Protein AF-A0A376TRH4-F1 (afdb_monomer)

Structure (mmCIF, N/CA/C/O backbone):
data_AF-A0A376TRH4-F1
#
_entry.id   AF-A0A376TRH4-F1
#
loop_
_atom_site.group_PDB
_atom_site.id
_atom_site.type_symbol
_atom_site.label_atom_id
_atom_site.label_alt_id
_atom_site.label_comp_id
_atom_site.label_asym_id
_atom_site.label_entity_id
_atom_site.label_seq_id
_atom_site.pdbx_PDB_ins_code
_atom_site.Cartn_x
_atom_site.Cartn_y
_atom_site.Cartn_z
_atom_site.occupancy
_atom_site.B_iso_or_equiv
_atom_site.auth_seq_id
_atom_site.auth_comp_id
_atom_site.auth_asym_id
_atom_site.auth_atom_id
_atom_site.pdbx_PDB_model_num
ATOM 1 N N . MET A 1 1 ? -13.854 -1.660 34.297 1.00 43.59 1 MET A N 1
ATOM 2 C CA . MET A 1 1 ? -13.182 -0.361 34.046 1.00 43.59 1 MET A CA 1
ATOM 3 C C . MET A 1 1 ? -14.088 0.529 33.184 1.00 43.59 1 MET A C 1
ATOM 5 O O . MET A 1 1 ? -13.659 1.054 32.167 1.00 43.59 1 MET A O 1
ATOM 9 N N . GLU A 1 2 ? -15.347 0.695 33.597 1.00 46.53 2 GLU A N 1
ATOM 10 C CA . GLU A 1 2 ? -16.424 1.371 32.846 1.00 46.53 2 GLU A CA 1
ATOM 11 C C . GLU A 1 2 ? -16.864 2.701 33.504 1.00 46.53 2 GLU A C 1
ATOM 13 O O . GLU A 1 2 ? -17.926 3.222 33.193 1.00 46.53 2 GLU A O 1
ATOM 18 N N . GLU A 1 3 ? -16.056 3.289 34.398 1.00 51.56 3 GLU A N 1
ATOM 19 C CA . GLU A 1 3 ? -16.551 4.311 35.346 1.00 51.56 3 GLU A CA 1
ATOM 20 C C . GLU A 1 3 ? -15.876 5.696 35.326 1.00 51.56 3 GLU A C 1
ATOM 22 O O . GLU A 1 3 ? -16.259 6.548 36.122 1.00 51.56 3 GLU A O 1
ATOM 27 N N . HIS A 1 4 ? -14.939 6.004 34.417 1.00 53.75 4 HIS A N 1
ATOM 28 C CA . HIS A 1 4 ? -14.220 7.297 34.487 1.00 53.75 4 HIS A CA 1
ATOM 29 C C . HIS A 1 4 ? -14.480 8.320 33.373 1.00 53.75 4 HIS A C 1
ATOM 31 O O . HIS A 1 4 ? -14.068 9.465 33.524 1.00 53.75 4 HIS A O 1
ATOM 37 N N . PHE A 1 5 ? -15.226 7.997 32.314 1.00 55.16 5 PHE A N 1
ATOM 38 C CA . PHE A 1 5 ? -15.673 9.000 31.337 1.00 55.16 5 PHE A CA 1
ATOM 39 C C . PHE A 1 5 ? -17.099 8.685 30.891 1.00 55.16 5 PHE A C 1
ATOM 41 O O . PHE A 1 5 ? -17.327 7.815 30.055 1.00 55.16 5 PHE A O 1
ATOM 48 N N . GLY A 1 6 ? -18.066 9.385 31.495 1.00 52.66 6 GLY A N 1
ATOM 49 C CA . GLY A 1 6 ? -19.494 9.233 31.214 1.00 52.66 6 GLY A CA 1
ATOM 50 C C . GLY A 1 6 ? -19.823 9.381 29.727 1.00 52.66 6 GLY A C 1
ATOM 51 O O . GLY A 1 6 ? -19.013 9.877 28.956 1.00 52.66 6 GLY A O 1
ATOM 52 N N . LYS A 1 7 ? -21.033 8.966 29.341 1.00 58.16 7 LYS A N 1
ATOM 53 C CA . LYS A 1 7 ? -21.639 8.912 27.989 1.00 58.16 7 LYS A CA 1
ATOM 54 C C . LYS A 1 7 ? -21.165 9.962 26.949 1.00 58.16 7 LYS A C 1
ATOM 56 O O . LYS A 1 7 ? -21.130 9.656 25.763 1.00 58.16 7 LYS A O 1
ATOM 61 N N . THR A 1 8 ? -20.746 11.156 27.373 1.00 63.53 8 THR A N 1
ATOM 62 C CA . THR A 1 8 ? -20.119 12.220 26.561 1.00 63.53 8 THR A CA 1
ATOM 63 C C . THR A 1 8 ? -18.651 11.956 26.168 1.00 63.53 8 THR A C 1
ATOM 65 O O . THR A 1 8 ? -18.259 12.247 25.043 1.00 63.53 8 THR A O 1
ATOM 68 N N . GLY A 1 9 ? -17.820 11.381 27.042 1.00 68.06 9 GLY A N 1
ATOM 69 C CA . GLY A 1 9 ? -16.407 11.084 26.772 1.00 68.06 9 GLY A CA 1
ATOM 70 C C . GLY A 1 9 ? -16.208 9.996 25.714 1.00 68.06 9 GLY A C 1
ATOM 71 O O . GLY A 1 9 ? -15.343 10.130 24.853 1.00 68.06 9 GLY A O 1
ATOM 72 N N . GLY A 1 10 ? -17.073 8.975 25.694 1.00 73.12 10 GLY A N 1
ATOM 73 C CA . GLY A 1 10 ? -17.092 7.974 24.619 1.00 73.12 10 GLY A CA 1
ATOM 74 C C . GLY A 1 10 ? -17.439 8.573 23.249 1.00 73.12 10 GLY A C 1
ATOM 75 O O . GLY A 1 10 ? -16.849 8.189 22.238 1.00 73.12 10 GLY A O 1
ATOM 76 N N . VAL A 1 11 ? -18.333 9.570 23.211 1.00 76.31 11 VAL A N 1
ATOM 77 C CA . VAL A 1 11 ? -18.654 10.319 21.983 1.00 76.31 11 VAL A CA 1
ATOM 78 C C . VAL A 1 11 ? -17.451 11.133 21.516 1.00 76.31 11 VAL A C 1
ATOM 80 O O . VAL A 1 11 ? -17.121 11.073 20.338 1.00 76.31 11 VAL A O 1
ATOM 83 N N . VAL A 1 12 ? -16.748 11.824 22.421 1.00 82.19 12 VAL A N 1
ATOM 84 C CA . VAL A 1 12 ? -15.530 12.587 22.087 1.00 82.19 12 VAL A CA 1
ATOM 85 C C . VAL A 1 12 ? -14.439 11.672 21.529 1.00 82.19 12 VAL A C 1
ATOM 87 O O . VAL A 1 12 ? -13.872 11.979 20.484 1.00 82.19 12 VAL A O 1
ATOM 90 N N . ILE A 1 13 ? -14.191 10.518 22.155 1.00 84.56 13 ILE A N 1
ATOM 91 C CA . ILE A 1 13 ? -13.217 9.533 21.660 1.00 84.56 13 ILE A CA 1
ATOM 92 C C . ILE A 1 13 ? -13.622 9.025 20.276 1.00 84.56 13 ILE A C 1
ATOM 94 O O . ILE A 1 13 ? -12.786 8.987 19.382 1.00 84.56 13 ILE A O 1
ATOM 98 N N . THR A 1 14 ? -14.899 8.697 20.066 1.00 85.19 14 THR A N 1
ATOM 99 C CA . THR A 1 14 ? -15.400 8.259 18.752 1.00 85.19 14 THR A CA 1
ATOM 100 C C . THR A 1 14 ? -15.235 9.354 17.695 1.00 85.19 14 THR A C 1
ATOM 102 O O . THR A 1 14 ? -14.856 9.062 16.565 1.00 85.19 14 THR A O 1
ATOM 105 N N . PHE A 1 15 ? -15.456 10.619 18.060 1.00 86.88 15 PHE A N 1
ATOM 106 C CA . PHE A 1 15 ? -15.296 11.763 17.163 1.00 86.88 15 PHE A CA 1
ATOM 107 C C . PHE A 1 15 ? -13.829 12.000 16.784 1.00 86.88 15 PHE A C 1
ATOM 109 O O . PHE A 1 15 ? -13.518 12.155 15.604 1.00 86.88 15 PHE A O 1
ATOM 116 N N . LEU A 1 16 ? -12.914 11.961 17.761 1.00 88.56 16 LEU A N 1
ATOM 117 C CA . LEU A 1 16 ? -11.471 12.012 17.503 1.00 88.56 16 LEU A CA 1
ATOM 118 C C . LEU A 1 16 ? -11.018 10.817 16.660 1.00 88.56 16 LEU A C 1
ATOM 120 O O . LEU A 1 16 ? -10.212 10.986 15.750 1.00 88.56 16 LEU A O 1
ATOM 124 N N . TYR A 1 17 ? -11.552 9.624 16.931 1.00 88.69 17 TYR A N 1
ATOM 125 C CA . TYR A 1 17 ? -11.234 8.413 16.182 1.00 88.69 17 TYR A CA 1
ATOM 126 C C . TYR A 1 17 ? -11.689 8.535 14.728 1.00 88.69 17 TYR A C 1
ATOM 128 O O . TYR A 1 17 ? -10.916 8.253 13.819 1.00 88.69 17 TYR A O 1
ATOM 136 N N . PHE A 1 18 ? -12.900 9.041 14.490 1.00 86.88 18 PHE A N 1
ATOM 137 C CA . PHE A 1 18 ? -13.401 9.318 13.147 1.0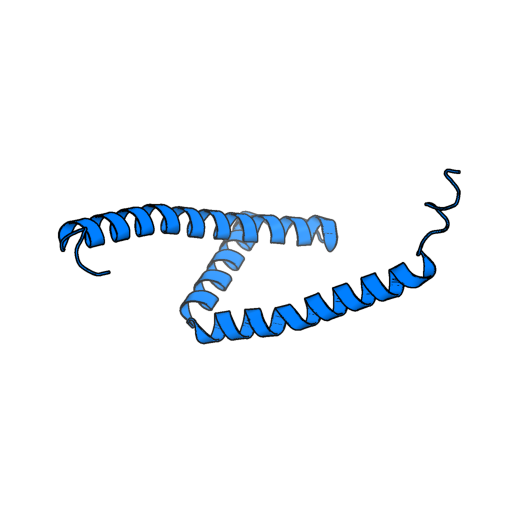0 86.88 18 PHE A CA 1
ATOM 138 C C . PHE A 1 18 ? -12.517 10.340 12.421 1.00 86.88 18 PHE A C 1
ATOM 140 O O . PHE A 1 18 ? -12.100 10.104 11.288 1.00 86.88 18 PHE A O 1
ATOM 147 N N . PHE A 1 19 ? -12.161 11.436 13.097 1.00 89.81 19 PHE A N 1
ATOM 148 C CA . PHE A 1 19 ? -11.320 12.488 12.527 1.00 89.81 19 PHE A CA 1
ATOM 149 C C . PHE A 1 19 ? -9.878 12.039 12.265 1.00 89.81 19 PHE A C 1
ATOM 151 O O . PHE A 1 19 ? -9.251 12.547 11.346 1.00 89.81 19 PHE A O 1
ATOM 158 N N . ALA A 1 20 ? -9.351 11.078 13.025 1.00 89.12 20 ALA A N 1
ATOM 159 C CA . ALA A 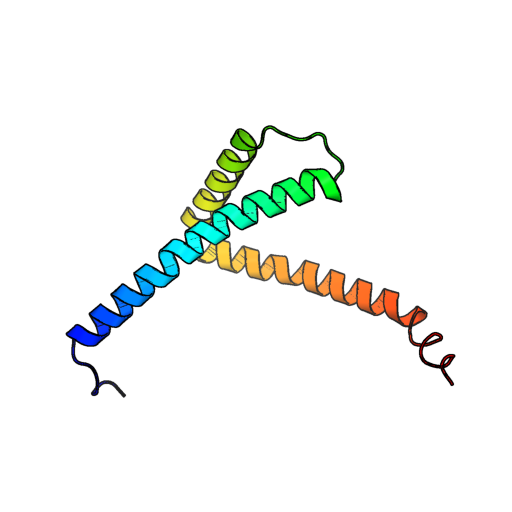1 20 ? -8.039 10.491 12.774 1.00 89.12 20 ALA A CA 1
ATOM 160 C C . ALA A 1 20 ? -8.082 9.463 11.633 1.00 89.12 20 ALA A C 1
ATOM 162 O O . ALA A 1 20 ? -7.214 9.463 10.761 1.00 89.12 20 ALA A O 1
ATOM 163 N N . ILE A 1 21 ? -9.099 8.596 11.611 1.00 88.31 21 ILE A N 1
ATOM 164 C CA . ILE A 1 21 ? -9.153 7.459 10.686 1.00 88.31 21 ILE A CA 1
ATOM 165 C C . ILE A 1 21 ? -9.581 7.866 9.270 1.00 88.31 21 ILE A C 1
ATOM 167 O O . ILE A 1 21 ? -9.052 7.319 8.303 1.00 88.31 21 ILE A O 1
ATOM 171 N N . CYS A 1 22 ? -10.478 8.850 9.120 1.00 88.81 22 CYS A N 1
ATOM 172 C CA . CYS A 1 22 ? -10.910 9.365 7.815 1.00 88.81 22 CY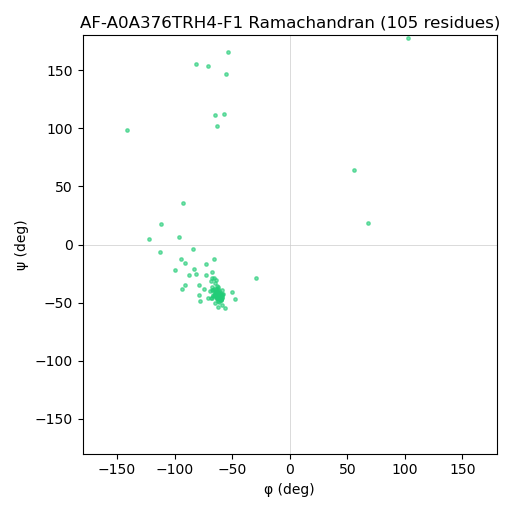S A CA 1
ATOM 173 C C . CYS A 1 22 ? -9.749 9.871 6.934 1.00 88.81 22 CYS A C 1
ATOM 175 O O . CYS A 1 22 ? -9.616 9.390 5.806 1.00 88.81 22 CYS A O 1
ATOM 177 N N . PRO A 1 23 ? -8.891 10.804 7.393 1.00 88.12 23 PRO A N 1
ATOM 178 C CA . PRO A 1 23 ? -7.764 11.277 6.593 1.00 88.12 23 PRO A CA 1
ATOM 179 C C . PRO A 1 23 ? -6.700 10.192 6.390 1.00 88.12 23 PRO A C 1
ATOM 181 O O . PRO A 1 23 ? -6.083 10.147 5.328 1.00 88.12 23 PRO A O 1
ATOM 184 N N . LEU A 1 24 ? -6.522 9.280 7.353 1.00 89.38 24 LEU A N 1
ATOM 185 C CA . LEU A 1 24 ? -5.639 8.119 7.209 1.00 89.38 24 LEU A CA 1
ATOM 186 C C . LEU A 1 24 ? -6.059 7.246 6.021 1.00 89.38 24 LEU A C 1
ATOM 188 O O . LEU A 1 24 ? -5.246 6.979 5.138 1.00 89.38 24 LEU A O 1
ATOM 192 N N . LEU A 1 25 ? -7.335 6.856 5.961 1.00 84.06 25 LEU A N 1
ATOM 193 C CA . LEU A 1 25 ? -7.899 6.078 4.854 1.00 84.06 25 LEU A CA 1
ATOM 194 C C . LEU A 1 25 ? -7.724 6.790 3.506 1.00 84.06 25 LEU A C 1
ATOM 196 O O . LEU A 1 25 ? -7.332 6.157 2.524 1.00 84.06 25 LEU A O 1
ATOM 200 N N . TRP A 1 26 ? -7.958 8.106 3.466 1.00 84.06 26 TRP A N 1
ATOM 201 C CA . TRP A 1 26 ? -7.782 8.911 2.256 1.00 84.06 26 TRP A CA 1
ATOM 202 C C . TRP A 1 26 ? -6.333 8.894 1.750 1.00 84.06 26 TRP A C 1
ATOM 204 O O . TRP A 1 26 ? -6.083 8.605 0.577 1.00 84.06 26 TRP A O 1
ATOM 214 N N . ILE A 1 27 ? -5.367 9.154 2.636 1.00 88.25 27 ILE A N 1
ATOM 215 C CA . ILE A 1 27 ? -3.937 9.157 2.296 1.00 88.25 27 ILE A CA 1
ATOM 216 C C . ILE A 1 27 ? -3.492 7.767 1.838 1.00 88.25 27 ILE A C 1
ATOM 218 O O . ILE A 1 27 ? -2.779 7.660 0.842 1.00 88.25 27 ILE A O 1
ATOM 222 N N . TYR A 1 28 ? -3.939 6.698 2.500 1.00 86.12 28 TYR A N 1
ATOM 223 C CA . TYR A 1 28 ? -3.620 5.332 2.079 1.00 86.12 28 TYR A CA 1
ATOM 224 C C . TYR A 1 28 ? -4.097 5.029 0.654 1.00 86.12 28 TYR A C 1
ATOM 226 O O . TYR A 1 28 ? -3.356 4.408 -0.109 1.00 86.12 28 TYR A O 1
ATOM 234 N N . GLY A 1 29 ? -5.281 5.510 0.262 1.00 82.50 29 GLY A N 1
ATOM 235 C CA . GLY A 1 29 ? -5.783 5.374 -1.109 1.00 82.50 29 GLY A CA 1
ATOM 236 C C . GLY A 1 29 ? -4.872 6.032 -2.152 1.00 82.50 29 GLY A C 1
ATOM 237 O O . GLY A 1 29 ? -4.517 5.412 -3.161 1.00 82.50 29 GLY A O 1
ATOM 238 N N . VAL A 1 30 ? -4.440 7.270 -1.892 1.00 84.69 30 VAL A N 1
ATOM 239 C CA . VAL A 1 30 ? -3.522 8.010 -2.778 1.00 84.69 30 VAL A CA 1
ATOM 240 C C . VAL A 1 30 ? -2.152 7.333 -2.840 1.00 84.69 30 VAL A C 1
ATOM 242 O O . VAL A 1 30 ? -1.591 7.173 -3.926 1.00 84.69 30 VAL A O 1
ATOM 245 N N . THR A 1 31 ? -1.630 6.889 -1.696 1.00 87.38 31 THR A N 1
ATOM 246 C CA . THR A 1 31 ? -0.327 6.223 -1.602 1.00 87.38 31 THR A CA 1
ATOM 247 C C . THR A 1 31 ? -0.306 4.919 -2.389 1.00 87.38 31 THR A C 1
ATOM 249 O O . THR A 1 31 ? 0.591 4.735 -3.205 1.00 87.38 31 THR A O 1
ATOM 252 N N . ILE A 1 32 ? -1.309 4.047 -2.232 1.00 84.56 32 ILE A N 1
ATOM 253 C CA . ILE A 1 32 ? -1.375 2.772 -2.969 1.00 84.56 32 ILE A CA 1
ATOM 254 C C . ILE A 1 32 ? -1.385 3.015 -4.480 1.00 84.56 32 ILE A C 1
ATOM 256 O O . ILE A 1 32 ? -0.661 2.359 -5.227 1.00 84.56 32 ILE A O 1
ATOM 260 N N . THR A 1 33 ? -2.149 4.009 -4.924 1.00 85.94 33 THR A N 1
ATOM 261 C CA . THR A 1 33 ? -2.222 4.391 -6.335 1.00 85.94 33 THR A CA 1
ATOM 262 C C . THR A 1 33 ? -0.874 4.880 -6.876 1.00 85.94 33 THR A C 1
ATOM 264 O O . THR A 1 33 ? -0.467 4.516 -7.981 1.00 85.94 33 THR A O 1
ATOM 267 N N . ASN A 1 34 ? -0.151 5.679 -6.090 1.00 83.88 34 ASN A N 1
ATOM 268 C CA . ASN A 1 34 ? 1.169 6.192 -6.449 1.00 83.88 34 ASN A CA 1
ATOM 269 C C . ASN A 1 34 ? 2.227 5.074 -6.490 1.00 83.88 34 ASN A C 1
ATOM 271 O O . ASN A 1 34 ? 2.973 4.956 -7.466 1.00 83.88 34 ASN A O 1
ATOM 275 N N . THR A 1 35 ? 2.244 4.204 -5.476 1.00 87.69 35 THR A N 1
ATOM 276 C CA . THR A 1 35 ? 3.142 3.046 -5.416 1.00 87.69 35 THR A CA 1
ATOM 277 C C . THR A 1 35 ? 2.899 2.100 -6.585 1.00 87.69 35 THR A C 1
ATOM 279 O O . THR A 1 35 ? 3.861 1.649 -7.200 1.00 87.69 35 THR A O 1
ATOM 282 N N . PHE A 1 36 ? 1.640 1.841 -6.945 1.00 85.69 36 PHE A N 1
ATOM 283 C CA . PHE A 1 36 ? 1.312 0.987 -8.083 1.00 85.69 36 PHE A CA 1
ATOM 284 C C . PHE A 1 36 ? 1.808 1.571 -9.409 1.00 85.69 36 PHE A C 1
ATOM 286 O O . PHE A 1 36 ? 2.422 0.854 -10.193 1.00 85.69 36 PHE A O 1
ATOM 293 N N . MET A 1 37 ? 1.604 2.869 -9.654 1.00 82.69 37 MET A N 1
ATOM 294 C CA . MET A 1 37 ? 2.136 3.505 -10.866 1.00 82.69 37 MET A CA 1
ATOM 295 C C . MET A 1 37 ? 3.661 3.456 -10.919 1.00 82.69 37 MET A C 1
ATOM 297 O O . MET A 1 37 ? 4.231 3.133 -11.956 1.00 82.69 37 MET A O 1
ATOM 301 N N . THR A 1 38 ? 4.316 3.714 -9.790 1.00 82.69 38 THR A N 1
ATOM 302 C CA . THR A 1 38 ? 5.7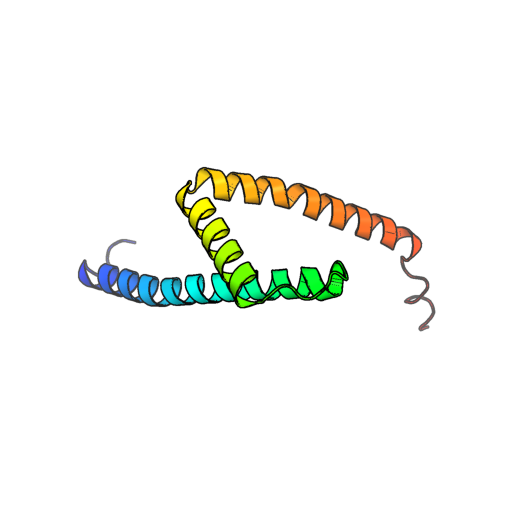77 3.636 -9.683 1.00 82.69 38 THR A CA 1
ATOM 303 C C . THR A 1 38 ? 6.272 2.207 -9.919 1.00 82.69 38 THR A C 1
ATOM 305 O O . THR A 1 38 ? 7.284 2.017 -10.582 1.00 82.69 38 THR A O 1
ATOM 308 N N . PHE A 1 39 ? 5.555 1.190 -9.431 1.00 86.06 39 PHE A N 1
ATOM 309 C CA . PHE A 1 39 ? 5.846 -0.219 -9.707 1.00 86.06 39 PHE A CA 1
ATOM 310 C C . PHE A 1 39 ? 5.666 -0.557 -11.194 1.00 86.06 39 PHE A C 1
ATOM 312 O O . PHE A 1 39 ? 6.508 -1.225 -11.788 1.00 86.06 39 PHE A O 1
ATOM 319 N N . TRP A 1 40 ? 4.598 -0.060 -11.814 1.00 82.81 40 TRP A N 1
ATOM 320 C CA . TRP A 1 40 ? 4.310 -0.275 -13.229 1.00 82.81 40 TRP A CA 1
ATOM 321 C C . TRP A 1 40 ? 5.386 0.312 -14.149 1.00 82.81 40 TRP A C 1
ATOM 323 O O . TRP A 1 40 ? 5.829 -0.340 -15.092 1.00 82.81 40 TRP A O 1
ATOM 333 N N . GLU A 1 41 ? 5.825 1.531 -13.854 1.00 82.50 41 GLU A N 1
ATOM 334 C CA . GLU A 1 41 ? 6.824 2.234 -14.655 1.00 82.50 41 GLU A CA 1
ATOM 335 C C . GLU A 1 41 ? 8.243 1.721 -14.367 1.00 82.50 41 GLU A C 1
ATOM 337 O O . GLU A 1 41 ? 8.964 1.360 -15.292 1.00 82.50 41 GLU A O 1
ATOM 342 N N . ASN A 1 42 ? 8.633 1.610 -13.091 1.00 83.00 42 ASN A N 1
ATOM 343 C CA . ASN A 1 42 ? 10.023 1.321 -12.722 1.00 83.00 42 ASN A CA 1
ATOM 344 C C . ASN A 1 42 ? 10.340 -0.172 -12.576 1.00 83.00 42 ASN A C 1
ATOM 346 O O . ASN A 1 42 ? 11.453 -0.576 -12.896 1.00 83.00 42 ASN A O 1
ATOM 350 N N . GLN A 1 43 ? 9.399 -0.995 -12.097 1.00 83.69 43 GLN A N 1
ATOM 351 C CA . GLN A 1 43 ? 9.661 -2.425 -11.869 1.00 83.69 43 GLN A CA 1
ATOM 352 C C . GLN A 1 43 ? 9.262 -3.280 -13.070 1.00 83.69 43 GLN A C 1
ATOM 354 O O . GLN A 1 43 ? 9.960 -4.238 -13.393 1.00 83.69 43 GLN A O 1
ATOM 3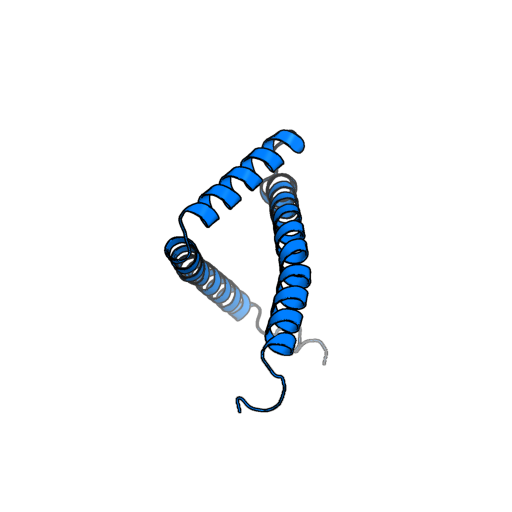59 N N . LEU A 1 44 ? 8.151 -2.947 -13.736 1.00 80.12 44 LEU A N 1
ATOM 360 C CA . LEU A 1 44 ? 7.694 -3.666 -14.928 1.00 80.12 44 LEU A CA 1
ATOM 361 C C . LEU A 1 44 ? 8.230 -3.070 -16.242 1.00 80.12 44 LEU A C 1
ATOM 363 O O . LEU A 1 44 ? 8.185 -3.750 -17.264 1.00 80.12 44 LEU A O 1
ATOM 367 N N . GLY A 1 45 ? 8.748 -1.835 -16.235 1.00 77.44 45 GLY A N 1
ATOM 368 C CA . GLY A 1 45 ? 9.352 -1.200 -17.414 1.00 77.44 45 GLY A CA 1
ATOM 369 C C . GLY A 1 45 ? 8.360 -0.876 -18.537 1.00 77.44 45 GLY A C 1
ATOM 370 O O . GLY A 1 45 ? 8.762 -0.712 -19.689 1.00 77.44 45 GLY A O 1
ATOM 371 N N . PHE A 1 46 ? 7.060 -0.822 -18.238 1.00 77.88 46 PHE A N 1
ATOM 372 C CA . PHE A 1 46 ? 6.038 -0.488 -19.226 1.00 77.88 46 PHE A CA 1
ATOM 373 C C . PHE A 1 46 ? 5.923 1.027 -19.426 1.00 77.88 46 PHE A C 1
ATOM 375 O O . PHE A 1 46 ? 6.227 1.820 -18.538 1.00 77.88 46 PHE A O 1
ATOM 382 N N . ALA A 1 47 ? 5.437 1.426 -20.606 1.00 76.62 47 ALA A N 1
ATOM 383 C CA . ALA A 1 47 ? 5.214 2.829 -20.940 1.00 76.62 47 ALA A CA 1
ATOM 384 C C . ALA A 1 47 ? 4.300 3.525 -19.907 1.00 76.62 47 ALA A C 1
ATOM 386 O O . ALA A 1 47 ? 3.375 2.891 -19.382 1.00 76.62 47 ALA A O 1
ATOM 387 N N . PRO A 1 48 ? 4.515 4.826 -19.639 1.00 68.06 48 PRO A N 1
ATOM 388 C CA . PRO A 1 48 ? 3.731 5.567 -18.662 1.00 68.06 48 PRO A CA 1
ATOM 389 C C . PRO A 1 48 ? 2.272 5.658 -19.119 1.00 68.06 48 PRO A C 1
ATOM 391 O O . PRO A 1 48 ? 1.944 6.325 -20.102 1.00 68.06 48 PRO A O 1
ATOM 394 N N . LEU A 1 49 ? 1.373 4.978 -18.405 1.00 67.44 49 LEU A N 1
ATOM 395 C CA . LEU A 1 49 ? -0.063 5.154 -18.605 1.00 67.44 49 LEU A CA 1
ATOM 396 C C . LEU A 1 49 ? -0.499 6.524 -18.067 1.00 67.44 49 LEU A C 1
ATOM 398 O O . LEU A 1 49 ? 0.093 7.073 -17.136 1.00 67.44 49 LEU A O 1
ATOM 402 N N . ASN A 1 50 ? -1.582 7.070 -18.630 1.00 77.62 50 ASN A N 1
ATOM 403 C CA . ASN A 1 50 ? -2.162 8.323 -18.155 1.00 77.62 50 ASN A CA 1
ATOM 404 C C . ASN A 1 50 ? -2.525 8.213 -16.664 1.00 77.62 50 ASN A C 1
ATOM 406 O O . ASN A 1 50 ? -3.455 7.491 -16.284 1.00 77.62 50 ASN A O 1
ATOM 410 N N . ARG A 1 51 ? -1.796 8.979 -15.844 1.00 73.88 51 ARG A N 1
ATOM 411 C CA . ARG A 1 51 ? -1.875 8.978 -14.380 1.00 73.88 51 ARG A CA 1
ATOM 412 C C . ARG A 1 51 ? -3.301 9.114 -13.864 1.00 73.88 51 ARG A C 1
ATOM 414 O O . ARG A 1 51 ? -3.672 8.420 -12.925 1.00 73.88 51 ARG A O 1
ATOM 421 N N . GLY A 1 52 ? -4.104 9.973 -14.493 1.00 76.75 52 GLY A N 1
ATOM 422 C CA . GLY A 1 52 ? -5.479 10.227 -14.065 1.00 76.75 52 GLY A CA 1
ATOM 423 C C . GLY A 1 52 ? -6.389 9.015 -14.251 1.00 76.75 52 GLY A C 1
ATOM 424 O O . GLY A 1 52 ? -7.141 8.672 -13.346 1.00 76.75 52 GLY A O 1
ATOM 425 N N . PHE A 1 53 ? -6.291 8.330 -15.392 1.00 81.06 53 PHE A N 1
ATOM 426 C CA . PHE A 1 53 ? -7.157 7.191 -15.705 1.00 81.06 53 PHE A CA 1
ATOM 427 C C . PHE A 1 53 ? -6.821 5.966 -14.852 1.00 81.06 53 PHE A C 1
ATOM 429 O O . PHE A 1 53 ? -7.713 5.352 -14.270 1.00 81.06 53 PHE A O 1
ATOM 436 N N . VAL A 1 54 ? -5.528 5.648 -14.727 1.00 81.56 54 VAL A N 1
ATOM 437 C CA . VAL A 1 54 ? -5.074 4.520 -13.902 1.00 81.56 54 VAL A CA 1
ATOM 438 C C . VAL A 1 54 ? -5.401 4.765 -12.439 1.00 81.56 54 VAL A C 1
ATOM 440 O O . VAL A 1 54 ? -5.900 3.859 -11.781 1.00 81.56 54 VAL A O 1
ATOM 443 N N . ALA A 1 55 ? -5.188 5.987 -11.942 1.00 81.69 55 ALA A N 1
ATOM 444 C CA . ALA A 1 55 ? -5.507 6.325 -10.563 1.00 81.69 55 ALA A CA 1
ATOM 445 C C . ALA A 1 55 ? -6.995 6.180 -10.248 1.00 81.69 55 ALA A C 1
ATOM 447 O O . ALA A 1 55 ? -7.357 5.583 -9.237 1.00 81.69 55 ALA A O 1
ATOM 448 N N . LEU A 1 56 ? -7.856 6.684 -11.132 1.00 83.50 56 LEU A N 1
ATOM 449 C CA . LEU A 1 56 ? -9.304 6.601 -10.970 1.00 83.50 56 LEU A CA 1
ATOM 450 C C . LEU A 1 56 ? -9.769 5.137 -11.001 1.00 83.50 56 LEU A C 1
ATOM 452 O O . LEU A 1 56 ? -10.532 4.714 -10.134 1.00 83.50 56 LEU A O 1
ATOM 456 N N . PHE A 1 57 ? -9.245 4.340 -11.934 1.00 85.81 57 PHE A N 1
ATOM 457 C CA . PHE A 1 57 ? -9.550 2.914 -12.018 1.00 85.81 57 PHE A CA 1
ATOM 458 C C . PHE A 1 57 ? -9.083 2.137 -10.777 1.00 85.81 57 PHE A C 1
ATOM 460 O O . PHE A 1 57 ? -9.864 1.370 -10.217 1.00 85.81 57 PHE A O 1
ATOM 467 N N . LEU A 1 58 ? -7.848 2.359 -10.308 1.00 84.00 58 LEU A N 1
ATOM 468 C CA . LEU A 1 58 ? -7.311 1.683 -9.121 1.00 84.00 58 LEU A CA 1
ATOM 469 C C . LEU A 1 58 ? -8.096 2.046 -7.858 1.00 84.00 58 LEU A C 1
ATOM 471 O O . LEU A 1 58 ? -8.439 1.162 -7.074 1.00 84.00 58 LEU A O 1
ATOM 475 N N . LEU A 1 59 ? -8.401 3.335 -7.672 1.00 83.44 59 LEU A N 1
ATOM 476 C CA . LEU A 1 59 ? -9.196 3.812 -6.542 1.00 83.44 59 LEU A CA 1
ATOM 477 C C . LEU A 1 59 ? -10.600 3.202 -6.554 1.00 83.44 59 LEU A C 1
ATOM 479 O O . LEU A 1 59 ? -11.062 2.747 -5.509 1.00 83.44 59 LEU A O 1
ATOM 483 N N . LEU A 1 60 ? -11.261 3.138 -7.716 1.00 84.69 60 LEU A N 1
ATOM 484 C CA . LEU A 1 60 ? -12.575 2.500 -7.847 1.00 84.69 60 LEU A CA 1
ATOM 485 C C . LEU A 1 60 ? -12.524 0.999 -7.569 1.00 84.69 60 LEU A C 1
ATOM 487 O O . LEU A 1 60 ? -13.381 0.492 -6.849 1.00 84.69 60 LEU A O 1
ATOM 491 N N . LEU A 1 61 ? -11.520 0.293 -8.092 1.00 84.88 61 LEU A N 1
ATOM 492 C CA . L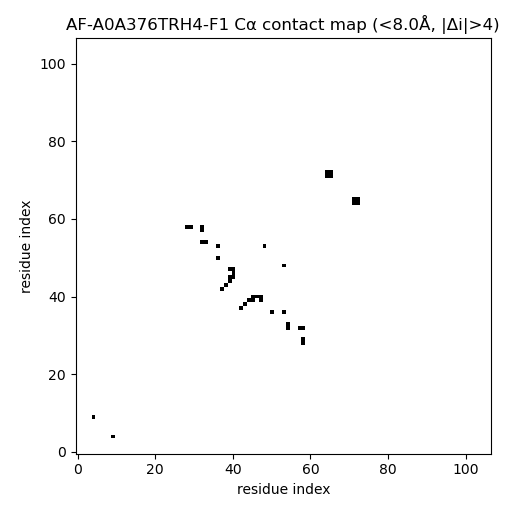EU A 1 61 ? -11.325 -1.133 -7.832 1.00 84.88 61 LEU A CA 1
ATOM 493 C C . LEU A 1 61 ? -11.146 -1.372 -6.331 1.00 84.88 61 LEU A C 1
ATOM 495 O O . LEU A 1 61 ? -11.818 -2.224 -5.752 1.00 84.88 61 LEU A O 1
ATOM 499 N N . MET A 1 62 ? -10.292 -0.586 -5.679 1.00 80.25 62 MET A N 1
ATOM 500 C CA . MET A 1 62 ? -10.026 -0.735 -4.252 1.00 80.25 62 MET A CA 1
ATOM 501 C C . MET A 1 62 ? -11.249 -0.380 -3.397 1.00 80.25 62 MET A C 1
ATOM 503 O O . MET A 1 62 ? -11.554 -1.093 -2.442 1.00 80.25 62 MET A O 1
ATOM 507 N N . ALA A 1 63 ? -12.006 0.655 -3.771 1.00 82.31 63 ALA A N 1
ATOM 508 C CA . ALA A 1 63 ? -13.277 0.990 -3.134 1.00 82.31 63 ALA A CA 1
ATOM 509 C C . ALA A 1 63 ? -14.312 -0.136 -3.294 1.00 82.31 63 ALA A C 1
ATOM 511 O O . ALA A 1 63 ? -14.986 -0.491 -2.329 1.00 82.31 63 ALA A O 1
ATOM 512 N N . PHE A 1 64 ? -14.397 -0.747 -4.478 1.00 84.44 64 PHE A N 1
ATOM 513 C CA . PHE A 1 64 ? -15.280 -1.880 -4.752 1.00 84.44 64 PHE A CA 1
ATOM 514 C C . PHE A 1 64 ? -14.913 -3.118 -3.920 1.00 84.44 64 PHE A C 1
ATOM 516 O O . PHE A 1 64 ? -15.785 -3.773 -3.351 1.00 84.44 64 PHE A O 1
ATOM 523 N N . VAL A 1 65 ? -13.616 -3.404 -3.785 1.00 80.06 65 VAL A N 1
ATOM 524 C CA . VAL A 1 65 ? -13.080 -4.483 -2.938 1.00 80.06 65 VAL A CA 1
ATOM 525 C C . VAL A 1 65 ? -13.465 -4.283 -1.471 1.00 80.06 65 VAL A C 1
ATOM 527 O O . VAL A 1 65 ? -13.898 -5.231 -0.820 1.00 80.06 65 VAL A O 1
ATOM 530 N N . ILE A 1 66 ? -13.359 -3.055 -0.956 1.00 76.00 66 ILE A N 1
ATOM 531 C CA . ILE A 1 66 ? -13.773 -2.717 0.416 1.00 76.00 66 ILE A CA 1
ATOM 532 C C . ILE A 1 66 ? -15.292 -2.861 0.575 1.00 76.00 66 ILE A C 1
ATOM 534 O O . ILE A 1 66 ? -15.762 -3.340 1.607 1.00 76.00 66 ILE A O 1
ATOM 538 N N . TRP A 1 67 ? -16.059 -2.487 -0.452 1.00 79.88 67 TRP A N 1
ATOM 539 C CA . TRP A 1 67 ? -17.519 -2.588 -0.449 1.00 79.88 67 TRP A CA 1
ATOM 540 C C . TRP A 1 67 ? -18.015 -4.038 -0.362 1.00 79.88 67 TRP A C 1
ATOM 542 O O . TRP A 1 67 ? -19.034 -4.300 0.272 1.00 79.88 67 TRP A O 1
ATOM 552 N N . PHE A 1 68 ? -17.249 -4.992 -0.903 1.00 78.19 68 PHE A N 1
ATOM 553 C CA . PHE A 1 68 ? -17.508 -6.432 -0.774 1.00 78.19 68 PHE A CA 1
ATOM 554 C C . PHE A 1 68 ? -17.380 -6.967 0.666 1.00 78.19 68 PHE A C 1
ATOM 556 O O . PHE A 1 68 ? -17.828 -8.077 0.955 1.00 78.19 68 PHE A O 1
ATOM 563 N N . GLY A 1 69 ? -16.814 -6.179 1.583 1.00 72.88 69 GLY A N 1
ATOM 564 C CA . GLY A 1 69 ? -16.853 -6.430 3.016 1.00 72.88 69 GLY A CA 1
ATOM 565 C C . GLY A 1 69 ? -15.570 -7.005 3.620 1.00 72.88 69 GLY A C 1
ATOM 566 O O . GLY A 1 69 ? -14.563 -7.282 2.966 1.00 72.88 69 GLY A O 1
ATOM 567 N N . LYS A 1 70 ? -15.627 -7.172 4.943 1.00 72.94 70 LYS A N 1
ATOM 568 C CA . LYS A 1 70 ? -14.507 -7.559 5.813 1.00 72.94 70 LYS A CA 1
ATOM 569 C C . LYS A 1 70 ? -13.975 -8.967 5.523 1.00 72.94 70 LYS A C 1
ATOM 571 O O . LYS A 1 70 ? -12.772 -9.184 5.626 1.00 72.94 70 LYS A O 1
ATOM 576 N N . ASP A 1 71 ? -14.836 -9.897 5.111 1.00 77.12 71 ASP A N 1
ATOM 577 C CA . ASP A 1 71 ? -14.443 -11.273 4.780 1.00 77.12 71 ASP A CA 1
ATOM 578 C C . ASP A 1 71 ? -13.459 -11.339 3.610 1.00 77.12 71 ASP A C 1
ATOM 580 O O . ASP A 1 71 ? -12.467 -12.069 3.666 1.00 77.12 71 ASP A O 1
ATOM 584 N N . LEU A 1 72 ? -13.679 -10.531 2.568 1.00 79.69 72 LEU A N 1
ATOM 585 C CA . LEU A 1 72 ? -12.780 -10.480 1.420 1.00 79.69 72 LEU A CA 1
ATOM 586 C C . LEU A 1 72 ? -11.430 -9.855 1.800 1.00 79.69 72 LEU A C 1
ATOM 588 O O . LEU A 1 72 ? -10.387 -10.385 1.422 1.00 79.69 72 LEU A O 1
ATOM 592 N N . MET A 1 73 ? -11.437 -8.800 2.623 1.00 80.25 73 MET A N 1
ATOM 593 C CA . MET A 1 73 ? -10.214 -8.179 3.146 1.00 80.25 73 MET A CA 1
ATOM 594 C C . MET A 1 73 ? -9.364 -9.173 3.955 1.00 80.25 73 MET A C 1
ATOM 596 O O . MET A 1 73 ? -8.160 -9.288 3.723 1.00 80.25 73 MET A O 1
ATOM 600 N N . VAL A 1 74 ? -9.983 -9.919 4.878 1.00 82.31 74 VAL A N 1
ATOM 601 C CA . VAL A 1 74 ? -9.285 -10.916 5.709 1.00 82.31 74 VAL A CA 1
ATOM 602 C C . VAL A 1 74 ? -8.743 -12.055 4.848 1.00 82.31 74 VAL A C 1
ATOM 604 O O . VAL A 1 74 ? -7.602 -12.482 5.035 1.00 82.31 74 VAL A O 1
ATOM 607 N N . LYS A 1 75 ? -9.520 -12.511 3.859 1.00 83.06 75 LYS A N 1
ATOM 608 C CA . LYS A 1 75 ? -9.097 -13.566 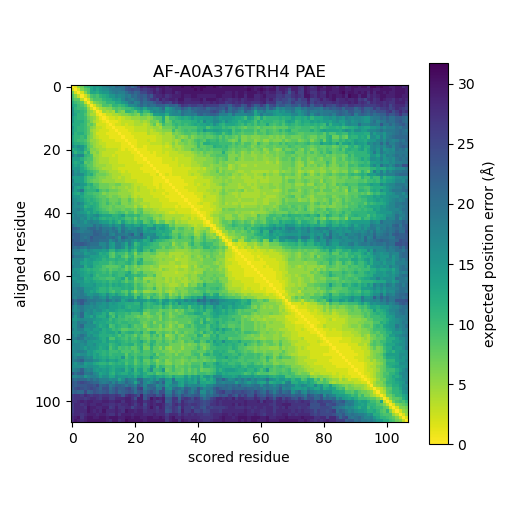2.935 1.00 83.06 75 LYS A CA 1
ATOM 609 C C . LYS A 1 75 ? -7.900 -13.141 2.087 1.00 83.06 75 LYS A C 1
ATOM 611 O O . LYS A 1 75 ? -6.957 -13.916 1.954 1.00 83.06 75 LYS A O 1
ATOM 616 N N . VAL A 1 76 ? -7.909 -11.913 1.564 1.00 84.44 76 VAL A N 1
ATOM 617 C CA . VAL A 1 76 ? -6.785 -11.355 0.799 1.00 84.44 76 VAL A CA 1
ATOM 618 C C . VAL A 1 76 ? -5.543 -11.226 1.674 1.00 84.44 76 VAL A C 1
ATOM 620 O O . VAL A 1 76 ? -4.478 -11.674 1.260 1.00 84.44 76 VAL A O 1
ATOM 623 N N . MET A 1 77 ? -5.668 -10.691 2.893 1.00 84.06 77 MET A N 1
ATOM 624 C CA . MET A 1 77 ? -4.530 -10.583 3.811 1.00 84.06 77 MET A CA 1
ATOM 625 C C . MET A 1 77 ? -3.925 -11.947 4.135 1.00 84.06 77 MET A C 1
ATOM 627 O O . MET A 1 77 ? -2.716 -12.123 4.027 1.00 84.06 77 MET A O 1
ATOM 631 N N . SER A 1 78 ? -4.758 -12.933 4.466 1.00 88.62 78 SER A N 1
ATOM 632 C CA . SER A 1 78 ? -4.279 -14.283 4.763 1.00 88.62 78 SER A CA 1
ATOM 633 C C . SER A 1 78 ? -3.609 -14.934 3.548 1.00 88.62 78 SER A C 1
ATOM 635 O O . SER A 1 78 ? -2.556 -15.555 3.689 1.00 88.62 78 SER A O 1
ATOM 637 N N . TYR A 1 79 ? -4.159 -14.734 2.347 1.00 90.00 79 TYR A N 1
ATOM 638 C CA . TYR A 1 79 ? -3.562 -15.239 1.113 1.00 90.00 79 TYR A CA 1
ATOM 639 C C . TYR A 1 79 ? -2.224 -14.565 0.788 1.00 90.00 79 TYR A C 1
ATOM 641 O O . TYR A 1 79 ? -1.306 -15.252 0.361 1.00 90.00 79 TYR A O 1
ATOM 649 N N . LEU A 1 80 ? -2.083 -13.254 1.016 1.00 87.81 80 LEU A N 1
ATOM 650 C CA . LEU A 1 80 ? -0.871 -12.483 0.707 1.00 87.81 80 LEU A CA 1
ATOM 651 C C . LEU A 1 80 ? 0.296 -12.775 1.665 1.00 87.81 80 LEU A C 1
ATOM 653 O O . LEU A 1 80 ? 1.461 -12.657 1.283 1.00 87.81 80 LEU A O 1
ATOM 657 N N . VAL A 1 81 ? 0.005 -13.207 2.892 1.00 92.56 81 VAL A N 1
ATOM 658 C CA . VAL A 1 81 ? 1.034 -13.618 3.859 1.00 92.56 81 VAL A CA 1
ATOM 659 C C . VAL A 1 81 ? 1.836 -14.821 3.346 1.00 92.56 81 VAL A C 1
ATOM 661 O O . VAL A 1 81 ? 3.050 -14.867 3.528 1.00 92.56 81 VAL A O 1
ATOM 664 N N . TRP A 1 82 ? 1.203 -15.762 2.642 1.00 91.81 82 TRP A N 1
ATOM 665 C CA . TRP A 1 82 ? 1.872 -16.951 2.099 1.00 91.81 82 TRP A CA 1
ATOM 666 C C . TRP A 1 82 ? 2.986 -16.665 1.072 1.00 91.81 82 TRP A C 1
ATOM 668 O O . TRP A 1 82 ? 4.103 -17.139 1.290 1.00 91.81 82 TRP A O 1
ATOM 678 N N . P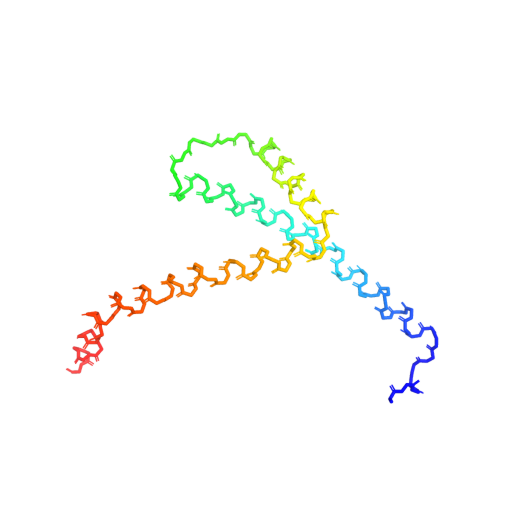RO A 1 83 ? 2.770 -15.899 -0.018 1.00 89.25 83 PRO A N 1
ATOM 679 C CA . PRO A 1 83 ? 3.833 -15.552 -0.959 1.00 89.25 83 PRO A CA 1
ATOM 680 C C . PRO A 1 83 ? 4.902 -14.660 -0.319 1.00 89.25 83 PRO A C 1
ATOM 682 O O . PRO A 1 83 ? 6.068 -14.742 -0.706 1.00 89.25 83 PRO A O 1
ATOM 685 N N . PHE A 1 84 ? 4.543 -13.851 0.685 1.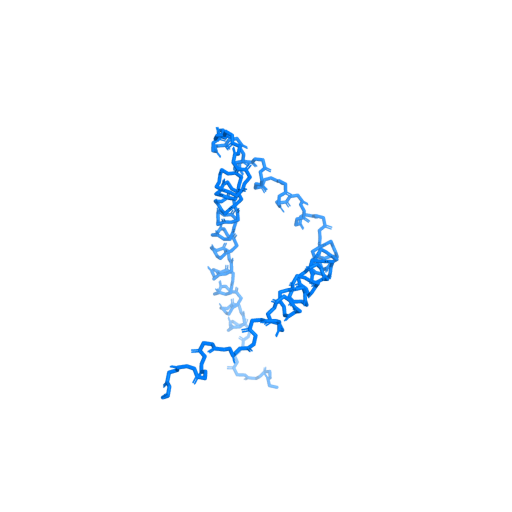00 89.75 84 PHE A N 1
ATOM 686 C CA . PHE A 1 84 ? 5.518 -13.076 1.450 1.00 89.75 84 PHE A CA 1
ATOM 687 C C . PHE A 1 84 ? 6.457 -13.988 2.245 1.00 89.75 84 PHE A C 1
ATOM 689 O O . PHE A 1 84 ? 7.673 -13.881 2.103 1.00 89.75 84 PHE A O 1
ATOM 696 N N . ILE A 1 85 ? 5.913 -14.949 3.000 1.00 91.62 85 ILE A N 1
ATOM 697 C CA . ILE A 1 85 ? 6.709 -15.962 3.707 1.00 91.62 85 ILE A CA 1
ATOM 698 C C . ILE A 1 85 ? 7.557 -16.763 2.716 1.00 91.62 85 ILE A C 1
ATOM 700 O O . ILE A 1 85 ? 8.745 -16.948 2.954 1.00 91.62 85 ILE A O 1
ATOM 704 N N . ALA A 1 86 ? 6.991 -17.193 1.586 1.00 92.38 86 ALA A N 1
ATOM 705 C CA . ALA A 1 86 ? 7.740 -17.917 0.561 1.00 92.38 86 ALA A CA 1
ATOM 706 C C . ALA A 1 86 ? 8.924 -17.095 0.027 1.00 92.38 86 ALA A C 1
ATOM 708 O O . ALA A 1 86 ? 10.032 -17.612 -0.084 1.00 92.38 86 ALA A O 1
ATOM 709 N N . SER A 1 87 ? 8.717 -15.802 -0.233 1.00 92.06 87 SER A N 1
ATOM 710 C CA . SER A 1 87 ? 9.775 -14.886 -0.673 1.00 92.06 87 SER A CA 1
ATOM 711 C C . SER A 1 87 ? 10.849 -14.709 0.401 1.00 92.06 87 SER A C 1
ATOM 713 O O . SER A 1 87 ? 12.034 -14.766 0.089 1.00 92.06 87 SER A O 1
ATOM 715 N N . LEU A 1 88 ? 10.459 -14.565 1.672 1.00 89.75 88 LEU A N 1
ATOM 716 C CA . LEU A 1 88 ? 11.398 -14.503 2.794 1.00 89.75 88 LEU A CA 1
ATOM 717 C C . LEU A 1 88 ? 12.218 -15.787 2.928 1.00 89.75 88 LEU A C 1
ATOM 719 O O . LEU A 1 88 ? 13.424 -15.711 3.139 1.00 89.75 88 LEU A O 1
ATOM 723 N N . VAL A 1 89 ? 11.591 -16.953 2.772 1.00 91.56 89 VAL A N 1
ATOM 724 C CA . VAL A 1 89 ? 12.285 -18.245 2.797 1.00 91.56 89 VAL A CA 1
ATOM 725 C C . VAL A 1 89 ? 13.251 -18.353 1.619 1.00 91.56 89 VAL A C 1
ATOM 727 O O . VAL A 1 89 ? 14.396 -18.733 1.824 1.00 91.56 89 VAL A O 1
ATOM 730 N N . LEU A 1 90 ? 12.846 -17.962 0.407 1.00 88.69 90 LEU A N 1
ATOM 731 C CA . LEU A 1 90 ? 13.721 -17.962 -0.771 1.00 88.69 90 LEU A CA 1
ATOM 732 C C . LEU A 1 90 ? 14.921 -17.027 -0.603 1.00 88.69 90 LEU A C 1
ATOM 734 O O . LEU A 1 90 ? 16.044 -17.427 -0.892 1.00 88.69 90 LEU A O 1
ATOM 738 N N . ILE A 1 91 ? 14.703 -15.808 -0.102 1.00 85.62 91 ILE A N 1
ATOM 739 C CA . ILE A 1 91 ? 15.781 -14.857 0.196 1.00 85.62 91 ILE A CA 1
ATOM 740 C C . ILE A 1 91 ? 16.685 -15.431 1.290 1.00 85.62 91 ILE A C 1
ATOM 742 O O . ILE A 1 91 ? 17.899 -15.434 1.133 1.00 85.62 91 ILE A O 1
ATOM 746 N N . SER A 1 92 ? 16.114 -15.978 2.364 1.00 86.69 92 SER A N 1
ATOM 747 C CA . SER A 1 92 ? 16.868 -16.604 3.452 1.00 86.69 92 SER A CA 1
ATOM 748 C C . SER A 1 92 ? 17.739 -17.759 2.948 1.00 86.69 92 SER A C 1
ATOM 750 O O . SER A 1 92 ? 18.929 -17.781 3.251 1.00 86.69 92 SER A O 1
ATOM 752 N N . LEU A 1 93 ? 17.194 -18.646 2.108 1.00 82.94 93 LEU A N 1
ATOM 753 C CA . LEU A 1 93 ? 17.925 -19.735 1.454 1.00 82.94 93 LEU A CA 1
ATOM 754 C C . LEU A 1 93 ? 18.998 -19.214 0.485 1.00 82.94 93 LEU A C 1
ATOM 756 O O . LEU A 1 93 ? 20.105 -19.741 0.470 1.00 82.94 93 LEU A O 1
ATOM 760 N N . SER A 1 94 ? 18.703 -18.163 -0.288 1.00 78.56 94 SER A N 1
ATOM 761 C CA . SER A 1 94 ? 19.668 -17.511 -1.184 1.00 78.56 94 SER A CA 1
ATOM 762 C C . SER A 1 94 ? 20.782 -16.791 -0.425 1.00 78.56 94 SER A C 1
ATOM 764 O O . SER A 1 94 ? 21.857 -16.594 -0.988 1.00 78.56 94 SER A O 1
ATOM 766 N N . LEU A 1 95 ? 20.550 -16.400 0.830 1.00 71.06 95 LEU A N 1
ATOM 767 C CA . LEU A 1 95 ? 21.574 -15.829 1.694 1.00 71.06 95 LEU A CA 1
ATOM 768 C C . LEU A 1 95 ? 22.453 -16.899 2.343 1.00 71.06 95 LEU A C 1
ATOM 770 O O . LEU A 1 95 ? 23.594 -16.565 2.612 1.00 71.06 95 LEU A O 1
ATOM 774 N N . ILE A 1 96 ? 22.015 -18.152 2.540 1.00 69.19 96 ILE A N 1
ATOM 775 C CA . ILE A 1 96 ? 22.865 -19.245 3.077 1.00 69.19 96 ILE A CA 1
ATOM 776 C C . ILE A 1 96 ? 24.244 -19.338 2.385 1.00 69.19 96 ILE A C 1
ATOM 778 O O . ILE A 1 96 ? 25.240 -19.404 3.101 1.00 69.19 96 ILE A O 1
ATOM 782 N N . PRO A 1 97 ? 24.374 -19.296 1.041 1.00 63.72 97 PRO A N 1
ATOM 783 C CA . PRO A 1 97 ? 25.691 -19.286 0.391 1.00 63.72 97 PRO A CA 1
ATOM 784 C C . PRO A 1 97 ? 26.447 -17.950 0.525 1.00 63.72 97 PRO A C 1
ATOM 786 O O . PRO A 1 97 ? 27.654 -17.916 0.313 1.00 63.72 97 PRO A O 1
ATOM 789 N N . TYR A 1 98 ? 25.760 -16.858 0.874 1.00 59.28 98 TYR A N 1
ATOM 790 C CA . TYR A 1 98 ? 26.337 -15.539 1.164 1.00 59.28 98 TYR A CA 1
ATOM 791 C C . TYR A 1 98 ? 26.551 -15.319 2.676 1.00 59.28 98 TYR A C 1
ATOM 793 O O . TYR A 1 98 ? 26.896 -14.214 3.103 1.00 59.28 98 TYR A O 1
ATOM 801 N N . TRP A 1 99 ? 26.337 -16.348 3.512 1.00 60.91 99 TRP A N 1
ATOM 802 C CA . TRP A 1 99 ? 26.656 -16.285 4.934 1.00 60.91 99 TRP A CA 1
ATOM 803 C C . TRP A 1 99 ? 28.162 -16.105 5.089 1.00 60.91 99 TRP A C 1
ATOM 805 O O . TRP A 1 99 ? 28.946 -17.041 5.003 1.00 60.91 99 TRP A O 1
ATOM 815 N N . ASN A 1 100 ? 28.531 -14.862 5.367 1.00 57.25 100 ASN A N 1
ATOM 816 C CA . ASN A 1 100 ? 29.731 -14.494 6.083 1.00 57.25 100 ASN A CA 1
ATOM 817 C C . ASN A 1 100 ? 31.068 -15.016 5.517 1.00 57.25 100 ASN A C 1
ATOM 819 O O . ASN A 1 100 ? 31.806 -15.723 6.193 1.00 57.25 100 ASN A O 1
ATOM 823 N N . SER A 1 101 ? 31.436 -14.579 4.318 1.00 53.09 101 SER A N 1
ATOM 824 C CA . SER A 1 101 ? 32.854 -14.368 3.984 1.00 53.09 101 SER A CA 1
ATOM 825 C C . SER A 1 101 ? 33.253 -12.889 4.083 1.00 53.09 101 SER A C 1
ATOM 827 O O . SER A 1 101 ? 34.414 -12.592 4.323 1.00 53.09 101 SER A O 1
ATOM 829 N N . ALA A 1 102 ? 32.294 -11.955 4.007 1.00 53.59 102 ALA A N 1
ATOM 830 C CA . ALA A 1 102 ? 32.552 -10.513 4.105 1.00 53.59 102 ALA A CA 1
ATOM 831 C C . ALA A 1 102 ? 32.652 -9.957 5.545 1.00 53.59 102 ALA A C 1
ATOM 833 O O . ALA A 1 102 ? 33.226 -8.888 5.724 1.00 53.59 102 ALA A O 1
ATOM 834 N N . VAL A 1 103 ? 32.113 -10.641 6.570 1.00 55.06 103 VAL A N 1
ATOM 835 C CA . VAL A 1 103 ? 32.272 -10.224 7.988 1.00 55.06 103 VAL A CA 1
ATOM 836 C C . VAL A 1 103 ? 33.463 -10.938 8.654 1.00 55.06 103 VAL A C 1
ATOM 838 O O . VAL A 1 103 ? 33.902 -10.511 9.715 1.00 55.06 103 VAL A O 1
ATOM 841 N N . ILE A 1 104 ? 34.034 -11.980 8.027 1.00 57.00 104 ILE A N 1
ATOM 842 C CA . ILE A 1 104 ? 35.275 -12.650 8.480 1.00 57.00 104 ILE A CA 1
ATOM 843 C C . ILE A 1 104 ? 36.532 -11.970 7.900 1.00 57.00 104 ILE A C 1
ATOM 845 O O . ILE A 1 104 ? 37.579 -12.021 8.529 1.00 57.00 104 ILE A O 1
ATOM 849 N N . ASP A 1 105 ? 36.433 -11.298 6.746 1.00 55.22 105 ASP A N 1
ATOM 850 C CA . ASP A 1 105 ? 37.565 -10.629 6.065 1.00 55.22 105 ASP A CA 1
ATOM 851 C C . ASP A 1 105 ? 37.876 -9.205 6.592 1.00 55.22 105 ASP A C 1
ATOM 853 O O . ASP A 1 105 ? 38.851 -8.585 6.186 1.00 55.22 105 ASP A O 1
ATOM 857 N N . GLN A 1 106 ? 37.078 -8.668 7.526 1.00 51.53 106 GLN A N 1
ATOM 858 C CA . GLN A 1 106 ? 37.355 -7.392 8.218 1.00 51.53 106 GLN A CA 1
ATOM 859 C C . GLN A 1 106 ? 38.119 -7.584 9.547 1.00 51.53 106 GLN A C 1
ATOM 861 O O . GLN A 1 106 ? 37.858 -6.873 10.521 1.00 51.53 106 GLN A O 1
ATOM 866 N N . GLY A 1 107 ? 39.027 -8.563 9.601 1.00 42.31 107 GLY A N 1
ATOM 867 C CA . GLY A 1 107 ? 39.886 -8.870 10.752 1.00 42.31 107 GLY A CA 1
ATOM 868 C C . GLY A 1 107 ? 41.360 -8.869 10.386 1.00 42.31 107 GLY A C 1
ATOM 869 O O . GLY A 1 107 ? 41.712 -9.581 9.423 1.00 42.31 107 GLY A O 1
#

Foldseek 3Di:
DPPDDPPVVVVVVVVVVCVVVVVVVVVVLVVVLVVVQCCVCPVVVDDRDDSVVSSVVSSVVVVVQVVVDDVSVVVVVVVVVVVVVVVVVVVVVVCVVVPDPVVVVVD

Radius of gyration: 22.21 Å; Cα contacts (8 Å, |Δi|>4): 22; chains: 1; bounding box: 62×32×56 Å

Sequence (107 aa):
MEEHFGKTGGVVITFLYFFAICPLLWIYGVTITNTFMTFWENQLGFAPLNRGFVALFLLLLMAFVIWFGKDLMVKVMSYLVWPFIASLVLISLSLIPYWNSAVIDQG

Mean predicted aligned error: 11.89 Å

Organism: Escherichia coli (NCBI:txid562)

Solvent-accessible surface area (backbone atoms only — not comparable to full-atom values): 6271 Å² total; per-residue (Å²): 142,89,83,90,60,60,85,65,47,56,49,52,51,50,50,52,48,49,66,54,47,54,58,49,56,52,51,51,54,56,48,53,44,50,52,50,52,50,42,42,39,71,73,67,65,44,80,86,68,63,63,69,60,54,39,54,51,50,50,50,52,52,52,51,51,57,69,72,31,68,68,55,53,53,51,50,53,61,57,53,50,52,62,50,51,50,50,51,50,51,52,52,60,64,38,58,86,64,62,64,65,76,75,62,68,79,112

InterPro domains:
  IPR018227 Amino acid/polyamine transporter 2 [PTHR35334] (2-106)

Secondary structure (DSSP, 8-state):
---SS-HHHHHHHHHHHHHHHHHHHHHHHHHHHHHHHHIIIIIS------HHHHHHHHHHHHHHHHHT-HHHHHHHHHHHHHHHHHHHHHHHHHHGGGSSSTTTS--

pLDDT: mean 78.04, std 12.43, range [42.31, 92.56]